Protein AF-A0A3A0A9A7-F1 (afdb_monomer_lite)

Foldseek 3Di:
DDDDDLADDPVRCVVPPVVPDDDDPDDDDDPDPVSVVVNQVSPCVVPVDDPVPGPDDDDPPPPVPPPPVVPDDDPVVVVVVVVVPPDDDDDDDDDDDDDD

Sequence (100 aa):
MSTIPTSVTEEQFNAHILPYLSTAKRGFVCQIPLYKVFNYILYRLHTGCQWRQLPIAPDPNDPKKRNQLAGGVLPLSQMERRRESGAGLAGQHSNGTGRP

Structure (mmCIF, N/CA/C/O backbone):
data_AF-A0A3A0A9A7-F1
#
_entry.id   AF-A0A3A0A9A7-F1
#
loop_
_atom_site.group_PDB
_atom_site.id
_atom_site.type_symbol
_atom_site.label_atom_id
_atom_site.label_alt_id
_atom_site.label_comp_id
_atom_site.label_asym_id
_atom_site.label_entity_id
_atom_site.label_seq_id
_atom_site.pdbx_PDB_ins_code
_atom_site.Cartn_x
_atom_site.Cartn_y
_atom_site.Cartn_z
_atom_site.occupancy
_atom_site.B_iso_or_equiv
_atom_site.auth_seq_id
_atom_site.auth_comp_id
_atom_site.auth_asym_id
_atom_site.auth_atom_id
_atom_site.pdbx_PDB_model_num
ATOM 1 N N . MET A 1 1 ? -21.973 4.130 -12.720 1.00 59.16 1 MET A N 1
ATOM 2 C CA . MET A 1 1 ? -21.134 2.977 -12.329 1.00 59.16 1 MET A CA 1
ATOM 3 C C . MET A 1 1 ? -20.160 3.481 -11.286 1.00 59.16 1 MET A C 1
ATOM 5 O O . MET A 1 1 ? -19.408 4.397 -11.588 1.00 59.16 1 MET A O 1
ATOM 9 N N . SER A 1 2 ? -20.241 2.996 -10.053 1.00 71.94 2 SER A N 1
ATOM 10 C CA . SER A 1 2 ? -19.249 3.313 -9.025 1.00 71.94 2 SER A CA 1
ATOM 11 C C . SER A 1 2 ? -17.952 2.579 -9.365 1.00 71.94 2 SER A C 1
ATOM 13 O O . SER A 1 2 ? -17.913 1.351 -9.381 1.00 71.94 2 SER A O 1
ATOM 15 N N . THR A 1 3 ? -16.900 3.328 -9.691 1.00 84.62 3 THR A N 1
ATOM 16 C CA . THR A 1 3 ? -15.569 2.763 -9.934 1.00 84.62 3 THR A CA 1
ATOM 17 C C . THR A 1 3 ? -14.921 2.453 -8.595 1.00 84.62 3 THR A C 1
ATOM 19 O O . THR A 1 3 ? -14.780 3.337 -7.750 1.00 84.62 3 THR A O 1
ATOM 2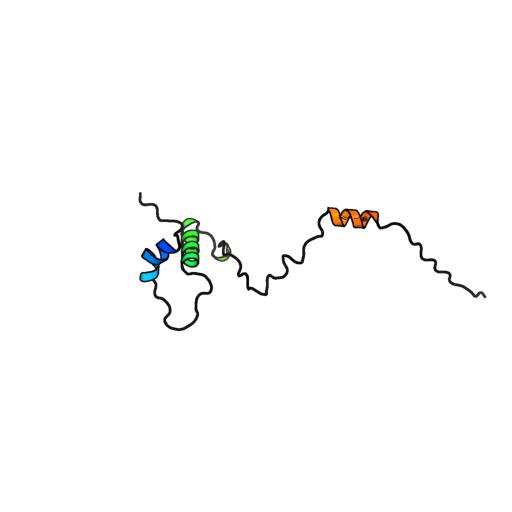2 N N . ILE A 1 4 ? -14.534 1.195 -8.394 1.00 82.75 4 ILE A N 1
ATOM 23 C CA . ILE A 1 4 ? -13.779 0.795 -7.206 1.00 82.75 4 ILE A CA 1
ATOM 24 C C . ILE A 1 4 ? -12.404 1.476 -7.272 1.00 82.75 4 ILE A C 1
ATOM 26 O O . ILE A 1 4 ? -11.745 1.393 -8.312 1.00 82.75 4 ILE A O 1
ATOM 30 N N . PRO A 1 5 ? -11.958 2.157 -6.202 1.00 85.19 5 PRO A N 1
ATOM 31 C CA . PRO A 1 5 ? -10.675 2.841 -6.206 1.00 85.19 5 PRO A CA 1
ATOM 32 C C . PRO A 1 5 ? -9.523 1.841 -6.343 1.00 85.19 5 PRO A C 1
ATOM 34 O O . PRO A 1 5 ? -9.473 0.821 -5.658 1.00 85.19 5 PRO A O 1
ATOM 37 N N . THR A 1 6 ? -8.570 2.159 -7.215 1.00 89.88 6 THR A N 1
ATOM 38 C CA . THR A 1 6 ? -7.353 1.363 -7.452 1.00 89.88 6 THR A CA 1
ATOM 39 C C . THR A 1 6 ? -6.172 1.813 -6.589 1.00 89.88 6 THR A C 1
ATOM 41 O O . THR A 1 6 ? -5.137 1.153 -6.564 1.00 89.88 6 THR A O 1
ATOM 44 N N . SER A 1 7 ? -6.323 2.932 -5.879 1.00 92.94 7 SER A N 1
ATOM 45 C CA . SER A 1 7 ? -5.347 3.495 -4.946 1.00 92.94 7 SER A CA 1
ATOM 46 C C . SER A 1 7 ? -6.045 4.390 -3.925 1.00 92.94 7 SER A C 1
ATOM 48 O O . SER A 1 7 ? -7.018 5.060 -4.270 1.00 92.94 7 SER A O 1
ATOM 50 N N . VAL A 1 8 ? -5.516 4.451 -2.706 1.00 95.06 8 VAL A N 1
ATOM 51 C CA . VAL A 1 8 ? -5.969 5.348 -1.632 1.00 95.06 8 VAL A CA 1
ATOM 52 C C . VAL A 1 8 ? -4.791 6.107 -1.022 1.00 95.06 8 VAL A C 1
ATOM 54 O O . VAL A 1 8 ? -3.673 5.579 -0.963 1.00 95.06 8 VAL A O 1
ATOM 57 N N . THR A 1 9 ? -5.033 7.338 -0.567 1.00 96.62 9 THR A N 1
ATOM 58 C CA . THR A 1 9 ? -4.040 8.094 0.216 1.00 96.62 9 THR A CA 1
ATOM 59 C C . THR A 1 9 ? -3.960 7.571 1.650 1.00 96.62 9 THR A C 1
ATOM 61 O O . THR A 1 9 ? -4.814 6.799 2.098 1.00 96.62 9 THR A O 1
ATOM 64 N N . GLU A 1 10 ? -2.930 7.982 2.387 1.00 96.88 10 GLU A N 1
ATOM 65 C CA . GLU A 1 10 ? -2.775 7.602 3.791 1.00 96.88 10 GLU A CA 1
ATOM 66 C C . GLU A 1 10 ? -3.919 8.153 4.654 1.00 96.88 10 GLU A C 1
ATOM 68 O O . GLU A 1 10 ? -4.467 7.434 5.486 1.00 96.88 10 GLU A O 1
ATOM 73 N N . GLU A 1 11 ? -4.361 9.384 4.401 1.00 97.12 11 GLU A N 1
ATOM 74 C CA . GLU A 1 11 ? -5.468 10.019 5.121 1.00 97.12 11 GLU A CA 1
ATOM 75 C C . GLU A 1 11 ? -6.785 9.283 4.868 1.00 97.12 11 GLU A C 1
ATOM 77 O O . GLU A 1 11 ? -7.519 8.977 5.807 1.00 97.12 11 GLU A O 1
ATOM 82 N N . GLN A 1 12 ? -7.062 8.936 3.607 1.00 96.50 12 GLN A N 1
ATOM 83 C CA . GLN A 1 12 ? -8.247 8.159 3.237 1.00 96.50 12 GLN A CA 1
ATOM 84 C C . GLN A 1 12 ? -8.228 6.773 3.879 1.00 96.50 12 GLN A C 1
ATOM 86 O O . GLN A 1 12 ? -9.246 6.309 4.395 1.00 96.50 12 GLN A O 1
ATOM 91 N N . PHE A 1 13 ? -7.068 6.118 3.872 1.00 96.38 13 PHE A N 1
ATOM 92 C CA . PHE A 1 13 ? -6.888 4.831 4.525 1.00 96.38 13 PHE A CA 1
ATOM 93 C C . PHE A 1 13 ? -7.141 4.926 6.032 1.00 96.38 13 PHE A C 1
ATOM 95 O O . PHE A 1 13 ? -7.902 4.126 6.578 1.00 96.38 13 PHE A O 1
ATOM 102 N N . ASN A 1 14 ? -6.569 5.928 6.694 1.00 96.19 14 ASN A N 1
ATOM 103 C CA . ASN A 1 14 ? -6.729 6.134 8.129 1.00 96.19 14 ASN A CA 1
ATOM 104 C C . ASN A 1 14 ? -8.179 6.463 8.512 1.00 96.19 14 ASN A C 1
ATOM 106 O O . ASN A 1 14 ? -8.649 5.995 9.546 1.00 96.19 14 ASN A O 1
ATOM 110 N N . ALA A 1 15 ? -8.899 7.219 7.680 1.00 96.94 15 ALA A N 1
ATOM 111 C CA . ALA A 1 15 ? -10.284 7.601 7.942 1.00 96.94 15 ALA A CA 1
ATOM 112 C C . ALA A 1 15 ? -11.290 6.469 7.674 1.00 96.94 15 ALA A C 1
ATOM 114 O O . ALA A 1 15 ? -12.263 6.324 8.412 1.00 96.94 15 ALA A O 1
ATOM 115 N N . HIS A 1 16 ? -11.078 5.673 6.621 1.00 95.06 16 HIS A N 1
ATOM 116 C CA . HIS A 1 16 ? -12.120 4.783 6.094 1.00 95.06 16 HIS A CA 1
ATOM 117 C C . HIS A 1 16 ? -11.790 3.292 6.152 1.00 95.06 16 HIS A C 1
ATOM 119 O O . HIS A 1 16 ? -12.689 2.476 5.968 1.00 95.06 16 HIS A O 1
ATOM 125 N N . ILE A 1 17 ? -10.530 2.914 6.371 1.00 94.44 17 ILE A N 1
ATOM 126 C CA . ILE A 1 17 ? -10.091 1.514 6.279 1.00 94.44 17 ILE A CA 1
ATOM 127 C C . ILE A 1 17 ? -9.482 1.054 7.602 1.00 94.44 17 ILE A C 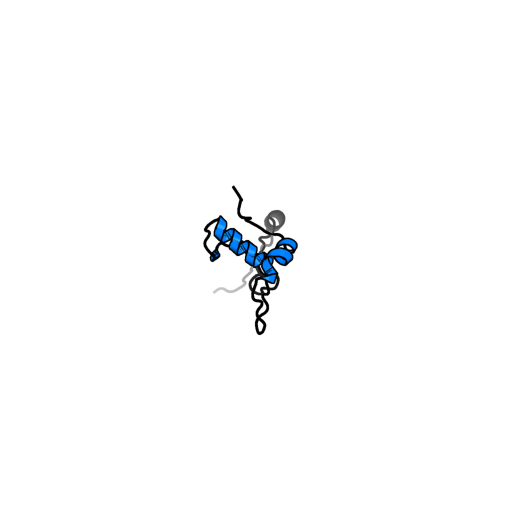1
ATOM 129 O O . ILE A 1 17 ? -9.921 0.050 8.163 1.00 94.44 17 ILE A O 1
ATOM 133 N N . LEU A 1 18 ? -8.514 1.804 8.133 1.00 93.44 18 LEU A N 1
ATOM 134 C CA . LEU A 1 18 ? -7.793 1.460 9.358 1.00 93.44 18 LEU A CA 1
ATOM 135 C C . LEU A 1 18 ? -8.698 1.162 10.571 1.00 93.44 18 LEU A C 1
ATOM 137 O O . LEU A 1 18 ? -8.403 0.184 11.258 1.00 93.44 18 LEU A O 1
ATOM 141 N N . PRO A 1 19 ? -9.800 1.898 10.836 1.00 94.62 19 PRO A N 1
ATOM 142 C CA . PRO A 1 19 ? -10.656 1.637 11.999 1.00 94.62 19 PRO A CA 1
ATOM 143 C C . PRO A 1 19 ? -11.310 0.250 11.989 1.00 94.62 19 PRO A C 1
ATOM 145 O O . PRO A 1 19 ? -11.701 -0.259 13.036 1.00 94.62 19 PRO A O 1
ATOM 148 N N . TYR A 1 20 ? -11.424 -0.362 10.809 1.00 93.06 20 TYR A N 1
ATOM 149 C CA . TYR A 1 20 ? -12.038 -1.673 10.613 1.00 93.06 20 TYR A CA 1
ATOM 150 C C . TYR A 1 20 ? -11.007 -2.802 10.526 1.00 93.06 20 TYR A C 1
ATOM 152 O O . TYR A 1 20 ? -11.374 -3.978 10.487 1.00 93.06 20 TYR A O 1
ATOM 160 N N . LEU A 1 21 ? -9.713 -2.474 10.501 1.00 89.56 21 LEU A N 1
ATOM 161 C CA . LEU A 1 21 ? -8.650 -3.466 10.525 1.00 89.56 21 LEU A CA 1
ATOM 162 C C . LEU A 1 21 ? -8.369 -3.896 11.962 1.00 89.56 21 LEU A C 1
ATOM 164 O O . LEU A 1 21 ? -8.118 -3.085 12.851 1.00 89.56 21 LEU A O 1
ATOM 168 N N . SER A 1 22 ? -8.338 -5.209 12.178 1.00 85.06 22 SER A N 1
ATOM 169 C CA . SER A 1 22 ? -7.827 -5.763 13.428 1.00 85.06 22 SER A CA 1
ATOM 170 C C . SER A 1 22 ? -6.319 -5.539 13.489 1.00 85.06 22 SER A C 1
ATOM 172 O O . SER A 1 22 ? -5.553 -6.219 12.807 1.00 85.06 22 SER A O 1
ATOM 174 N N . THR A 1 23 ? -5.878 -4.580 14.298 1.00 74.25 23 THR A N 1
ATOM 175 C CA . THR A 1 23 ? -4.456 -4.405 14.590 1.00 74.25 23 THR A CA 1
ATOM 176 C C . THR A 1 23 ? -4.015 -5.471 15.589 1.00 74.25 23 THR A C 1
ATOM 178 O O . THR A 1 23 ? -4.694 -5.760 16.580 1.00 74.25 23 THR A O 1
ATOM 181 N N . ALA A 1 24 ? -2.883 -6.118 15.311 1.00 73.69 24 ALA A N 1
ATOM 182 C CA . ALA A 1 24 ? -2.341 -7.126 16.209 1.00 73.69 24 ALA A CA 1
ATOM 183 C C . ALA A 1 24 ? -2.016 -6.479 17.567 1.00 73.69 24 ALA A C 1
ATOM 185 O O . ALA A 1 24 ? -1.183 -5.582 17.652 1.00 73.69 24 ALA A O 1
ATOM 186 N N . LYS A 1 25 ? -2.671 -6.940 18.640 1.00 71.25 25 LYS A N 1
ATOM 187 C CA . LYS A 1 25 ? -2.448 -6.434 20.011 1.00 71.25 25 LYS A CA 1
ATOM 188 C C . LYS A 1 25 ? -1.148 -6.952 20.645 1.00 71.25 25 LYS A C 1
ATOM 190 O O . LYS A 1 25 ? -0.700 -6.422 21.655 1.00 71.25 25 LYS A O 1
ATOM 195 N N . ARG A 1 26 ? -0.562 -8.013 20.082 1.00 74.81 26 ARG A N 1
ATOM 196 C CA . ARG A 1 26 ? 0.691 -8.646 20.517 1.00 74.81 26 ARG A CA 1
ATOM 197 C C . ARG A 1 26 ? 1.472 -9.115 19.293 1.00 74.81 26 ARG A C 1
ATOM 199 O O . ARG A 1 26 ? 0.900 -9.779 18.434 1.00 74.81 26 ARG A O 1
ATOM 206 N N . GLY A 1 27 ? 2.774 -8.836 19.264 1.00 71.56 27 GLY A N 1
ATOM 207 C CA . GLY A 1 27 ? 3.701 -9.372 18.266 1.00 71.56 27 GLY A CA 1
ATOM 208 C C . GLY A 1 27 ? 4.276 -8.330 17.303 1.00 71.56 27 GLY A C 1
ATOM 209 O O . GLY A 1 27 ? 4.461 -7.170 17.658 1.00 71.56 27 GLY A O 1
ATOM 210 N N . PHE A 1 28 ? 4.618 -8.807 16.105 1.00 67.88 28 PHE A N 1
ATOM 211 C CA . PHE A 1 28 ? 5.402 -8.114 15.083 1.00 67.88 28 PHE A CA 1
ATOM 212 C C . PHE A 1 28 ? 4.699 -6.865 14.533 1.00 67.88 28 PHE A C 1
ATOM 214 O O . PHE A 1 28 ? 3.565 -6.930 14.057 1.00 67.88 28 PHE A O 1
ATOM 221 N N . VAL A 1 29 ? 5.410 -5.737 14.548 1.00 77.00 29 VAL A N 1
ATOM 222 C CA . VAL A 1 29 ? 4.981 -4.496 13.898 1.00 77.00 29 VAL A CA 1
ATOM 223 C C . VAL A 1 29 ? 5.364 -4.570 12.423 1.00 77.00 29 VAL A C 1
ATOM 225 O O . VAL A 1 29 ? 6.520 -4.830 12.089 1.00 77.00 29 VAL A O 1
ATOM 228 N N . CYS A 1 30 ? 4.398 -4.345 11.530 1.00 80.06 30 CYS A N 1
ATOM 229 C CA . CYS A 1 30 ? 4.680 -4.264 10.100 1.00 80.06 30 CYS A CA 1
ATOM 230 C C . CYS A 1 30 ? 5.686 -3.139 9.827 1.00 80.06 30 CYS A C 1
ATOM 232 O O . CYS A 1 30 ? 5.420 -1.980 10.128 1.00 80.06 30 CYS A O 1
ATOM 234 N N . GLN A 1 31 ? 6.820 -3.483 9.214 1.00 83.50 31 GLN A N 1
ATOM 235 C CA . GLN A 1 31 ? 7.837 -2.506 8.802 1.00 83.50 31 GLN A CA 1
ATOM 236 C C . GLN A 1 31 ? 7.361 -1.631 7.629 1.00 83.50 31 GLN A C 1
ATOM 238 O O . GLN A 1 31 ? 7.865 -0.534 7.411 1.00 83.50 31 GLN A O 1
ATOM 243 N N . ILE A 1 32 ? 6.370 -2.114 6.874 1.00 88.44 32 ILE A N 1
ATOM 244 C CA . ILE A 1 32 ? 5.738 -1.386 5.775 1.00 88.44 32 ILE A CA 1
ATOM 245 C C . ILE A 1 32 ? 4.457 -0.724 6.306 1.00 88.44 32 ILE A C 1
ATOM 247 O O . ILE A 1 32 ? 3.627 -1.426 6.893 1.00 88.44 32 ILE A O 1
ATOM 251 N N . PRO A 1 33 ? 4.245 0.584 6.061 1.00 90.94 33 PRO A N 1
ATOM 252 C CA . PRO A 1 33 ? 2.994 1.255 6.402 1.00 90.94 33 PRO A CA 1
ATOM 253 C C . PRO A 1 33 ? 1.774 0.535 5.816 1.00 90.94 33 PRO A C 1
ATOM 255 O O . PRO A 1 33 ? 1.764 0.168 4.636 1.00 90.94 33 PRO A O 1
ATOM 258 N N . LEU A 1 34 ? 0.725 0.359 6.623 1.00 92.31 34 LEU A N 1
ATOM 259 C CA . LEU A 1 34 ? -0.439 -0.456 6.253 1.00 92.31 34 LEU A CA 1
ATOM 260 C C . LEU A 1 34 ? -1.170 0.062 5.005 1.00 92.31 34 LEU A C 1
ATOM 262 O O . LEU A 1 34 ? -1.614 -0.749 4.194 1.00 92.31 34 LEU A O 1
ATOM 266 N N . TYR A 1 35 ? -1.227 1.381 4.786 1.00 94.81 35 TYR A N 1
ATOM 267 C CA . TYR A 1 35 ? -1.842 1.946 3.578 1.00 94.81 35 TYR A CA 1
ATOM 268 C C . TYR A 1 35 ? -1.113 1.511 2.293 1.00 94.81 35 TYR A C 1
ATOM 270 O O . TYR A 1 35 ? -1.748 1.277 1.265 1.00 94.81 35 TYR A O 1
ATOM 278 N N . LYS A 1 36 ? 0.218 1.331 2.341 1.00 94.06 36 LYS A N 1
ATOM 279 C CA . LYS A 1 36 ? 0.993 0.818 1.199 1.00 94.06 36 LYS A CA 1
ATOM 280 C C . LYS A 1 36 ? 0.675 -0.647 0.944 1.00 94.06 36 LYS A C 1
ATOM 282 O O . LYS A 1 36 ? 0.468 -1.029 -0.204 1.00 94.06 36 LYS A O 1
ATOM 287 N N . VAL A 1 37 ? 0.586 -1.450 2.007 1.00 93.06 37 VAL A N 1
ATOM 288 C CA . VAL A 1 37 ? 0.164 -2.856 1.913 1.00 93.06 37 VAL A CA 1
ATOM 289 C C . VAL A 1 37 ? -1.219 -2.950 1.270 1.00 93.06 37 VAL A C 1
ATOM 291 O O . VAL A 1 37 ? -1.412 -3.727 0.337 1.00 93.06 37 VAL A O 1
ATOM 294 N N . PHE A 1 38 ? -2.155 -2.110 1.708 1.00 94.44 38 PHE A N 1
ATOM 295 C CA . PHE A 1 38 ? -3.498 -2.054 1.145 1.00 94.44 38 PHE A CA 1
ATOM 296 C C . PHE A 1 38 ? -3.490 -1.678 -0.343 1.00 94.44 38 PHE A C 1
ATOM 298 O O . PHE A 1 38 ? -4.123 -2.356 -1.148 1.00 94.44 38 PHE A O 1
ATOM 305 N N . ASN A 1 39 ? -2.701 -0.677 -0.741 1.00 95.50 39 ASN A N 1
ATOM 306 C CA . ASN A 1 39 ? -2.542 -0.308 -2.149 1.00 95.50 39 ASN A CA 1
ATOM 307 C C . ASN A 1 39 ? -1.931 -1.433 -3.003 1.00 95.50 39 ASN A C 1
ATOM 309 O O . ASN A 1 39 ? -2.350 -1.616 -4.144 1.00 95.50 39 ASN A O 1
ATOM 313 N N . TYR A 1 40 ? -1.006 -2.243 -2.474 1.00 95.12 40 TYR A N 1
ATOM 314 C CA . TYR A 1 40 ? -0.514 -3.425 -3.197 1.00 95.12 40 TYR A CA 1
ATOM 315 C C . TYR A 1 40 ? -1.602 -4.490 -3.390 1.00 95.12 40 TYR A C 1
ATOM 317 O O . TYR A 1 40 ? -1.650 -5.139 -4.437 1.00 95.12 40 TYR A O 1
ATOM 325 N N . ILE A 1 41 ? -2.499 -4.652 -2.413 1.00 94.31 41 ILE A N 1
ATOM 326 C CA . ILE A 1 41 ? -3.661 -5.541 -2.540 1.00 94.31 41 ILE A CA 1
ATOM 327 C C . ILE A 1 41 ? -4.608 -5.010 -3.622 1.00 94.31 41 ILE A C 1
ATOM 329 O O . ILE A 1 41 ? -4.981 -5.774 -4.511 1.00 94.31 41 ILE A O 1
ATOM 333 N N . LEU A 1 42 ? -4.942 -3.713 -3.605 1.00 94.62 42 LEU A N 1
ATOM 334 C CA . LEU A 1 42 ? -5.767 -3.086 -4.646 1.00 94.62 42 LEU A CA 1
ATOM 335 C C . LEU A 1 42 ? -5.149 -3.257 -6.034 1.00 94.62 42 LEU A C 1
ATOM 337 O O . LEU A 1 42 ? -5.836 -3.670 -6.966 1.00 94.62 42 LEU A O 1
ATOM 341 N N . TYR A 1 43 ? -3.845 -3.016 -6.164 1.00 95.00 43 TYR A N 1
A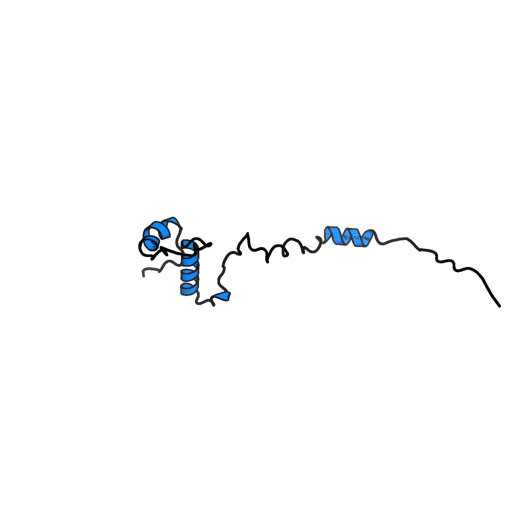TOM 342 C CA . TYR A 1 43 ? -3.123 -3.196 -7.418 1.00 95.00 43 TYR A CA 1
ATOM 343 C C . TYR A 1 43 ? -3.228 -4.634 -7.931 1.00 95.00 43 TYR A C 1
ATOM 345 O O . TYR A 1 43 ? -3.517 -4.855 -9.108 1.00 95.00 43 TYR A O 1
ATOM 353 N N . ARG A 1 44 ? -3.054 -5.629 -7.052 1.00 95.19 44 ARG A N 1
ATOM 354 C CA . ARG A 1 44 ? -3.218 -7.037 -7.423 1.00 95.19 44 ARG A CA 1
ATOM 355 C C . ARG A 1 44 ? -4.642 -7.346 -7.876 1.00 95.19 44 ARG A C 1
ATOM 357 O O . ARG A 1 44 ? -4.812 -8.060 -8.858 1.00 95.19 44 ARG A O 1
ATOM 364 N N . LEU A 1 45 ? -5.652 -6.844 -7.168 1.00 93.88 45 LEU A N 1
ATOM 365 C CA . LEU A 1 45 ? -7.057 -7.071 -7.519 1.00 93.88 45 LEU A CA 1
ATOM 366 C C . LEU A 1 45 ? -7.430 -6.397 -8.844 1.00 93.88 45 LEU A C 1
ATOM 368 O O . LEU A 1 45 ? -8.209 -6.954 -9.609 1.00 93.88 45 LEU A O 1
ATOM 372 N N . HIS A 1 46 ? -6.849 -5.232 -9.129 1.00 92.69 46 HIS A N 1
ATOM 373 C CA . HIS A 1 46 ? -7.087 -4.492 -10.363 1.00 92.69 46 HIS A CA 1
ATOM 374 C C . HIS A 1 46 ? -6.377 -5.108 -11.579 1.00 92.69 46 HIS A C 1
ATOM 376 O O . HIS A 1 46 ? -6.953 -5.159 -12.661 1.00 92.69 46 HIS A O 1
ATOM 382 N N . THR A 1 47 ? -5.136 -5.577 -11.411 1.00 93.75 47 THR A N 1
ATOM 383 C CA . THR A 1 47 ? -4.285 -6.043 -12.526 1.00 93.75 47 THR A CA 1
ATOM 384 C C . THR A 1 47 ? -4.255 -7.558 -12.707 1.00 93.75 47 THR A C 1
ATOM 386 O O . THR A 1 47 ? -3.890 -8.038 -13.776 1.00 93.75 47 THR A O 1
ATOM 389 N N . GLY A 1 48 ? -4.579 -8.331 -11.667 1.00 94.38 48 GLY A N 1
ATOM 390 C CA . GLY A 1 48 ? -4.447 -9.788 -11.670 1.00 94.38 48 GLY A CA 1
ATOM 391 C C . GLY A 1 48 ? -3.000 -10.300 -11.656 1.00 94.38 48 GLY A C 1
ATOM 392 O O . GLY A 1 48 ? -2.775 -11.480 -11.926 1.00 94.38 48 GLY A O 1
ATOM 393 N N . CYS A 1 49 ? -2.006 -9.455 -11.355 1.00 93.62 49 CYS A N 1
ATOM 394 C CA . CYS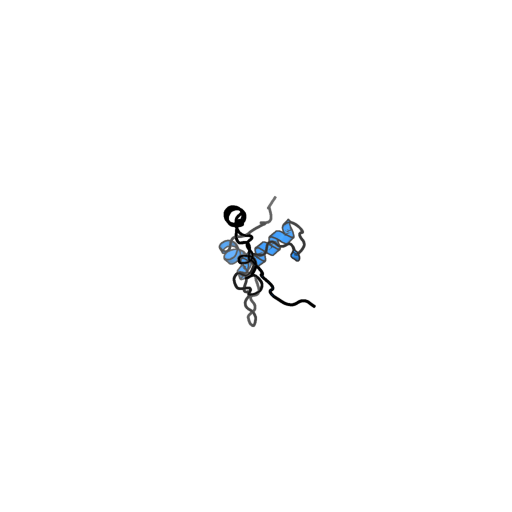 A 1 49 ? -0.597 -9.852 -11.395 1.00 93.62 49 CYS A CA 1
ATOM 395 C C . CYS A 1 49 ? -0.239 -10.927 -10.345 1.00 93.62 49 CYS A C 1
ATOM 397 O O . CYS A 1 49 ? -0.888 -11.091 -9.303 1.00 93.62 49 CYS A O 1
ATOM 399 N N . GLN A 1 50 ? 0.858 -11.652 -10.584 1.00 94.62 50 GLN A N 1
ATOM 400 C CA . GLN A 1 50 ? 1.400 -12.580 -9.588 1.00 94.62 50 GLN A CA 1
ATOM 401 C C . GLN A 1 50 ? 1.972 -11.809 -8.388 1.00 94.62 50 GLN A C 1
ATOM 403 O O . GLN A 1 50 ? 2.568 -10.747 -8.552 1.00 94.62 50 GLN A O 1
ATOM 408 N N . TRP A 1 51 ? 1.876 -12.371 -7.176 1.00 93.38 51 TRP A N 1
ATOM 409 C CA . TRP A 1 51 ? 2.392 -11.740 -5.946 1.00 93.38 51 TRP A CA 1
ATOM 410 C C . TRP A 1 51 ? 3.873 -11.349 -6.038 1.00 93.38 51 TRP A C 1
ATOM 412 O O . TRP A 1 51 ? 4.272 -10.297 -5.551 1.00 93.38 51 TRP A O 1
ATOM 422 N N . ARG A 1 52 ? 4.686 -12.175 -6.705 1.00 91.62 52 ARG A N 1
ATOM 423 C CA . ARG A 1 52 ? 6.129 -11.950 -6.873 1.00 91.62 52 ARG A CA 1
ATOM 424 C C . ARG A 1 52 ? 6.463 -10.782 -7.809 1.00 91.62 52 ARG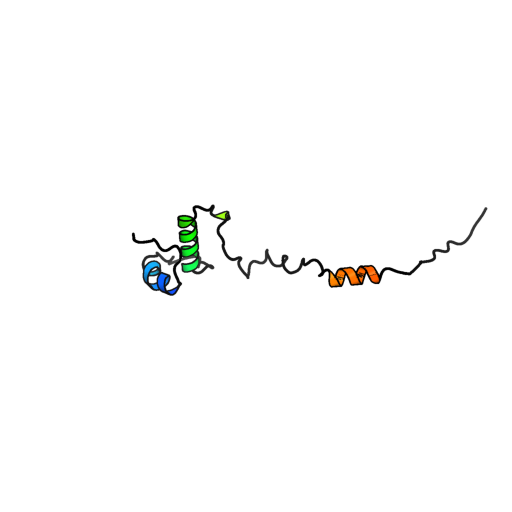 A C 1
ATOM 426 O O . ARG A 1 52 ? 7.599 -10.328 -7.819 1.00 91.62 52 ARG A O 1
ATOM 433 N N . GLN A 1 53 ? 5.491 -10.333 -8.601 1.00 92.94 53 GLN A N 1
ATOM 434 C CA . GLN A 1 53 ? 5.621 -9.230 -9.555 1.00 92.94 53 GLN A CA 1
ATOM 435 C C . GLN A 1 53 ? 5.069 -7.911 -9.001 1.00 92.94 53 GLN A C 1
ATOM 437 O O . GLN A 1 53 ? 5.049 -6.916 -9.720 1.00 92.94 53 GLN A O 1
ATOM 442 N N . LEU A 1 54 ? 4.609 -7.883 -7.744 1.00 93.88 54 LEU A N 1
ATOM 443 C CA . LEU A 1 54 ? 4.144 -6.643 -7.139 1.00 93.88 54 LEU A CA 1
ATOM 444 C C . LEU A 1 54 ? 5.274 -5.603 -7.094 1.00 93.88 54 LEU A C 1
ATOM 446 O O . LEU A 1 54 ? 6.394 -5.947 -6.704 1.00 93.88 54 LEU A O 1
ATOM 450 N N . PRO A 1 55 ? 4.989 -4.330 -7.425 1.00 90.12 55 PRO A N 1
ATOM 451 C CA . PRO A 1 55 ? 5.975 -3.253 -7.423 1.00 90.12 55 PRO A CA 1
ATOM 452 C C . PRO A 1 55 ? 6.266 -2.768 -5.992 1.00 90.12 55 PRO A C 1
ATOM 454 O O . PRO A 1 55 ? 6.018 -1.616 -5.642 1.00 90.12 55 PRO A O 1
ATOM 457 N N . ILE A 1 56 ? 6.765 -3.663 -5.136 1.00 90.56 56 ILE A N 1
ATOM 458 C CA . ILE A 1 56 ? 7.101 -3.359 -3.744 1.00 90.56 56 ILE A CA 1
ATOM 459 C C . ILE A 1 56 ? 8.454 -2.651 -3.713 1.00 90.56 56 ILE A C 1
ATOM 461 O O . ILE A 1 56 ? 9.453 -3.177 -4.210 1.00 90.56 56 ILE A O 1
ATOM 465 N N . ALA A 1 57 ? 8.490 -1.458 -3.117 1.00 84.19 57 ALA A N 1
ATOM 466 C CA . ALA A 1 57 ? 9.739 -0.732 -2.927 1.00 84.19 57 ALA A CA 1
ATOM 467 C C . ALA A 1 57 ? 10.737 -1.577 -2.105 1.00 84.19 57 ALA A C 1
ATOM 469 O O . ALA A 1 57 ? 10.342 -2.164 -1.094 1.00 84.19 57 ALA A O 1
ATOM 470 N N . PRO A 1 58 ? 12.014 -1.653 -2.520 1.00 80.25 58 PRO A N 1
ATOM 471 C CA . PRO A 1 58 ? 13.034 -2.353 -1.751 1.00 80.25 58 PRO A CA 1
ATOM 472 C C . PRO A 1 58 ? 13.236 -1.678 -0.390 1.00 80.25 58 PRO A C 1
ATOM 474 O O . PRO A 1 58 ? 13.138 -0.456 -0.276 1.00 80.25 58 PRO A O 1
ATOM 477 N N . ASP A 1 59 ? 13.536 -2.480 0.629 1.00 79.44 59 ASP A N 1
ATOM 478 C CA . ASP A 1 59 ? 13.858 -1.973 1.960 1.00 79.44 59 ASP A CA 1
ATOM 479 C C . ASP A 1 59 ? 15.222 -1.253 1.920 1.00 79.44 59 ASP A C 1
ATOM 481 O O . ASP A 1 59 ? 16.224 -1.875 1.545 1.00 79.44 59 ASP A O 1
ATOM 485 N N . PRO A 1 60 ? 15.290 0.047 2.270 1.00 73.12 60 PRO A N 1
ATOM 486 C CA . PRO A 1 60 ? 16.544 0.799 2.273 1.00 73.12 60 PRO A CA 1
ATOM 487 C C . PRO A 1 60 ? 17.573 0.261 3.277 1.00 73.12 60 PRO A C 1
ATOM 489 O O . PRO A 1 60 ? 18.765 0.515 3.107 1.00 73.12 60 PRO A O 1
ATOM 492 N N . ASN A 1 61 ? 17.141 -0.484 4.297 1.00 70.69 61 ASN A N 1
ATOM 493 C CA . ASN A 1 61 ? 18.007 -1.060 5.322 1.00 70.69 61 ASN A CA 1
ATOM 494 C C . ASN A 1 61 ? 18.357 -2.532 5.060 1.00 70.69 61 ASN A C 1
ATOM 496 O O . ASN A 1 61 ? 19.027 -3.141 5.894 1.00 70.69 61 ASN A O 1
ATOM 500 N N . ASP A 1 62 ? 17.945 -3.118 3.927 1.00 73.50 62 ASP A N 1
ATOM 501 C CA . ASP A 1 62 ? 18.286 -4.504 3.598 1.00 73.50 62 ASP A CA 1
ATOM 502 C C . ASP A 1 62 ? 19.799 -4.637 3.311 1.00 73.50 62 ASP A C 1
ATOM 504 O O . ASP A 1 62 ? 20.289 -4.166 2.272 1.00 73.50 62 ASP A O 1
ATOM 508 N N . PRO A 1 63 ? 20.570 -5.328 4.179 1.00 64.19 63 PRO A N 1
ATOM 509 C CA . PRO A 1 63 ? 22.012 -5.474 4.004 1.00 64.19 63 PRO A CA 1
ATOM 510 C C . PRO A 1 63 ? 22.384 -6.261 2.736 1.00 64.19 63 PRO A C 1
ATOM 512 O O . PRO A 1 63 ? 23.541 -6.212 2.309 1.00 64.19 63 PRO A O 1
ATOM 515 N N . LYS A 1 64 ? 21.437 -6.967 2.098 1.00 59.44 64 LYS A N 1
ATOM 516 C CA . LYS A 1 64 ? 21.680 -7.782 0.897 1.00 59.44 64 LYS A CA 1
ATOM 517 C C . LYS A 1 64 ? 21.712 -6.991 -0.416 1.00 59.44 64 LYS A C 1
ATOM 519 O O . LYS A 1 64 ? 22.054 -7.574 -1.444 1.00 59.44 64 LYS A O 1
ATOM 524 N N . LYS A 1 65 ? 21.437 -5.679 -0.417 1.00 54.88 65 LYS A N 1
ATOM 525 C CA . LYS A 1 65 ? 21.436 -4.845 -1.642 1.00 54.88 65 LYS A CA 1
ATOM 526 C C . LYS A 1 65 ? 22.445 -3.690 -1.678 1.00 54.88 65 LYS A C 1
ATOM 528 O O . LYS A 1 65 ? 22.388 -2.861 -2.583 1.00 54.88 65 LYS A O 1
ATOM 533 N N . ARG A 1 66 ? 23.455 -3.685 -0.799 1.00 49.88 66 ARG A N 1
ATOM 534 C CA . ARG A 1 66 ? 24.559 -2.697 -0.831 1.00 49.88 66 ARG A CA 1
ATOM 535 C C . ARG A 1 66 ? 25.428 -2.757 -2.105 1.00 49.88 66 ARG A C 1
ATOM 537 O O . ARG A 1 66 ? 26.119 -1.795 -2.416 1.00 49.88 66 ARG A O 1
ATOM 544 N N . ASN A 1 67 ? 25.379 -3.846 -2.877 1.00 44.84 67 ASN A N 1
ATOM 545 C CA . ASN A 1 67 ? 26.311 -4.073 -3.991 1.00 44.84 67 ASN A CA 1
ATOM 546 C C . ASN A 1 67 ? 25.815 -3.709 -5.400 1.00 44.84 67 ASN A C 1
ATOM 548 O O . ASN A 1 67 ? 26.537 -3.977 -6.355 1.00 44.84 67 ASN A O 1
ATOM 552 N N . GLN A 1 68 ? 24.656 -3.064 -5.576 1.00 50.00 68 GLN A N 1
ATOM 553 C CA . GLN A 1 68 ? 24.221 -2.648 -6.924 1.00 50.00 68 GLN A CA 1
ATOM 554 C C . GLN A 1 68 ? 24.579 -1.203 -7.304 1.00 50.00 68 GLN A C 1
ATOM 556 O O . GLN A 1 68 ? 24.529 -0.865 -8.480 1.00 50.00 68 GLN A O 1
ATOM 561 N N . LEU A 1 69 ? 25.034 -0.383 -6.351 1.00 48.88 69 LEU A N 1
ATOM 562 C CA . LEU A 1 69 ? 25.567 0.965 -6.615 1.00 48.88 69 LEU A CA 1
ATOM 563 C C . LEU A 1 69 ? 27.103 1.051 -6.514 1.00 48.88 69 LEU A C 1
ATOM 565 O O . LEU A 1 69 ? 27.681 2.051 -6.918 1.00 48.88 69 LEU A O 1
ATOM 569 N N . ALA A 1 70 ? 27.775 -0.004 -6.035 1.00 40.00 70 ALA A N 1
ATOM 570 C CA . ALA A 1 70 ? 29.240 -0.077 -5.929 1.00 40.00 70 ALA A CA 1
ATOM 571 C C . ALA A 1 70 ? 29.905 -0.949 -7.018 1.00 40.00 70 ALA A C 1
ATOM 573 O O . ALA A 1 70 ? 31.123 -1.087 -7.041 1.00 40.00 70 ALA A O 1
ATOM 574 N N . GLY A 1 71 ? 29.112 -1.541 -7.920 1.00 45.62 71 GLY A N 1
ATOM 575 C CA . GLY A 1 71 ? 29.580 -2.338 -9.064 1.00 45.62 71 GLY A CA 1
ATOM 576 C C . GLY A 1 71 ? 29.487 -1.603 -10.404 1.00 45.62 71 GLY A C 1
ATOM 577 O O . GLY A 1 71 ? 29.361 -2.243 -11.445 1.00 45.62 71 GLY A O 1
ATOM 578 N N . GLY A 1 72 ? 29.465 -0.268 -10.380 1.00 39.59 72 GLY A N 1
ATOM 579 C CA . GLY A 1 72 ? 29.341 0.558 -11.574 1.00 39.59 72 GLY A CA 1
ATOM 580 C C . GLY A 1 72 ? 30.584 0.453 -12.452 1.00 39.59 72 GLY A C 1
ATOM 581 O O . GLY A 1 72 ? 31.654 0.932 -12.088 1.00 39.59 72 GLY A O 1
ATOM 582 N N . VAL A 1 73 ? 30.414 -0.168 -13.618 1.00 57.84 73 VAL A N 1
ATOM 583 C CA . VAL A 1 73 ? 31.197 0.070 -14.836 1.00 57.84 73 VAL A CA 1
ATOM 584 C C . VAL A 1 73 ? 31.675 1.527 -14.861 1.00 57.84 73 VAL A C 1
ATOM 586 O O . VAL A 1 73 ? 30.858 2.442 -14.744 1.00 57.84 73 VAL A O 1
ATOM 589 N N . LEU A 1 74 ? 32.992 1.745 -14.976 1.00 56.31 74 LEU A N 1
ATOM 590 C CA . LEU A 1 74 ? 33.542 3.097 -15.095 1.00 56.31 74 LEU A CA 1
ATOM 591 C C . LEU A 1 74 ? 32.843 3.811 -16.265 1.00 56.31 74 LEU A C 1
ATOM 593 O O . LEU A 1 74 ? 32.672 3.193 -17.318 1.00 56.31 74 LEU A O 1
ATOM 597 N N . PRO A 1 75 ? 32.438 5.084 -16.123 1.00 62.06 75 PRO A N 1
ATOM 598 C CA . PRO A 1 75 ? 31.867 5.833 -17.237 1.00 62.06 75 PRO A CA 1
ATOM 599 C C . PRO A 1 75 ? 32.839 5.807 -18.425 1.00 62.06 75 PRO A C 1
ATOM 601 O O . PRO A 1 75 ? 34.053 5.849 -18.228 1.00 62.06 75 PRO A O 1
ATOM 604 N N . LEU A 1 76 ? 32.316 5.716 -19.653 1.00 55.06 76 LEU A N 1
ATOM 605 C CA . LEU A 1 76 ? 33.108 5.507 -20.878 1.00 55.06 76 LEU A CA 1
ATOM 606 C C . LEU A 1 76 ? 34.262 6.526 -21.023 1.00 55.06 76 LEU A C 1
ATOM 608 O O . LEU A 1 76 ? 35.369 6.156 -21.407 1.00 55.06 76 LEU A O 1
ATOM 612 N N . SER A 1 77 ? 34.055 7.750 -20.526 1.00 61.41 77 SER A N 1
ATOM 613 C CA . SER A 1 77 ? 35.055 8.826 -20.450 1.00 61.41 77 SER A CA 1
ATOM 614 C C . SER A 1 77 ? 36.273 8.532 -19.557 1.00 61.41 77 SER A C 1
ATOM 616 O O . SER A 1 77 ? 37.338 9.129 -19.729 1.00 61.41 77 SER A O 1
ATOM 618 N N . GLN A 1 78 ? 36.156 7.624 -18.583 1.00 57.72 78 GLN A N 1
ATOM 619 C CA . GLN A 1 78 ? 37.288 7.101 -17.812 1.00 57.72 78 GLN A CA 1
ATOM 620 C C . GLN A 1 78 ? 37.945 5.884 -18.474 1.00 57.72 78 GLN A C 1
ATOM 622 O O . GLN A 1 78 ? 39.140 5.662 -18.270 1.00 57.72 78 GLN A O 1
ATOM 627 N N . MET A 1 79 ? 37.205 5.108 -19.271 1.00 59.47 79 MET A N 1
ATOM 628 C CA . MET A 1 79 ? 37.761 3.967 -20.008 1.00 59.47 79 MET A CA 1
ATOM 629 C C . MET A 1 79 ? 38.634 4.418 -21.184 1.00 59.47 79 MET A C 1
ATOM 631 O O . MET A 1 79 ? 39.706 3.852 -21.397 1.00 59.47 79 MET A O 1
ATOM 635 N N . GLU A 1 80 ? 38.229 5.474 -21.891 1.00 65.38 80 GLU A N 1
ATOM 636 C CA . GLU A 1 80 ? 38.993 6.067 -22.999 1.00 65.38 80 GLU A CA 1
ATOM 637 C C . GLU A 1 80 ? 40.346 6.617 -22.526 1.00 65.38 80 GLU A C 1
ATOM 639 O O . GLU A 1 80 ? 41.378 6.333 -23.132 1.00 65.38 80 GLU A O 1
ATOM 644 N N . ARG A 1 81 ? 40.387 7.229 -21.336 1.00 58.31 81 ARG A N 1
ATOM 645 C CA . ARG A 1 81 ? 41.626 7.728 -20.712 1.00 58.31 81 ARG A CA 1
ATOM 646 C C . ARG A 1 81 ? 42.641 6.625 -20.377 1.00 58.31 81 ARG A C 1
ATOM 648 O O . ARG A 1 81 ? 43.843 6.863 -20.344 1.00 58.31 81 ARG A O 1
ATOM 655 N N . ARG A 1 82 ? 42.164 5.402 -20.124 1.00 55.91 82 ARG A N 1
ATOM 656 C CA . ARG A 1 82 ? 42.998 4.224 -19.830 1.00 55.91 82 ARG A CA 1
ATOM 657 C C . ARG A 1 82 ? 43.569 3.577 -21.091 1.00 55.91 82 ARG A C 1
ATOM 659 O O . ARG A 1 82 ? 44.606 2.925 -21.010 1.00 55.91 82 ARG A O 1
ATOM 666 N N . ARG A 1 83 ? 42.903 3.750 -22.236 1.00 56.31 83 ARG A N 1
ATOM 667 C CA . ARG A 1 83 ? 43.378 3.262 -23.538 1.00 56.31 83 ARG A CA 1
ATOM 668 C C . ARG A 1 83 ? 44.509 4.132 -24.088 1.00 56.31 83 ARG A C 1
ATOM 670 O O . ARG A 1 83 ? 45.400 3.607 -24.743 1.00 56.31 83 ARG A O 1
ATOM 677 N N . GLU A 1 84 ? 44.511 5.422 -23.760 1.00 56.00 84 GLU A N 1
ATOM 678 C CA . GLU A 1 84 ? 45.522 6.380 -24.227 1.00 56.00 84 GLU A CA 1
ATOM 679 C C . GLU A 1 84 ? 46.817 6.385 -23.393 1.00 56.00 84 GLU A C 1
ATOM 681 O O . GLU A 1 84 ? 47.868 6.755 -23.903 1.00 56.00 84 GLU A O 1
ATOM 686 N N . SER A 1 85 ? 46.795 5.926 -22.134 1.00 58.31 85 SER A N 1
ATOM 687 C CA . SER A 1 85 ? 48.002 5.849 -21.282 1.00 58.31 85 SER A CA 1
ATOM 688 C C . SER A 1 85 ? 48.795 4.534 -21.395 1.00 58.31 85 SER A C 1
ATOM 690 O O . SER A 1 85 ? 49.714 4.301 -20.614 1.00 58.31 85 SER A O 1
ATOM 692 N N . GLY A 1 86 ? 48.463 3.660 -22.348 1.00 54.81 86 GLY A N 1
ATOM 693 C CA . GLY A 1 86 ? 49.126 2.369 -22.557 1.00 54.81 86 GLY A CA 1
ATOM 694 C C . GLY A 1 86 ? 50.182 2.383 -23.663 1.00 54.81 86 GLY A C 1
ATOM 695 O O . GLY A 1 86 ? 50.065 1.604 -24.605 1.00 54.81 86 GLY A O 1
ATOM 696 N N . ALA A 1 87 ? 51.207 3.234 -23.570 1.00 53.34 87 ALA A N 1
ATOM 697 C CA . ALA A 1 87 ? 52.375 3.166 -24.449 1.00 53.34 87 ALA A CA 1
ATOM 698 C C . ALA A 1 87 ? 53.674 3.391 -23.663 1.00 53.34 87 ALA A C 1
ATOM 700 O O . ALA A 1 87 ? 53.937 4.483 -23.168 1.00 53.34 87 ALA A O 1
ATOM 701 N N . GLY A 1 88 ? 54.501 2.344 -23.616 1.00 53.47 88 GLY A N 1
ATOM 702 C CA . GLY A 1 88 ? 55.913 2.424 -23.255 1.00 53.47 88 GLY A CA 1
ATOM 703 C C . GLY A 1 88 ? 56.232 1.951 -21.843 1.00 53.47 88 GLY A C 1
ATOM 704 O O . GLY A 1 88 ? 56.011 2.670 -20.882 1.00 53.47 88 GLY A O 1
ATOM 705 N N . LEU A 1 89 ? 56.812 0.753 -21.742 1.00 46.66 89 LEU A N 1
ATOM 706 C CA . LEU A 1 89 ? 58.107 0.534 -21.085 1.00 46.66 89 LEU A CA 1
ATOM 707 C C . LEU A 1 89 ? 58.557 -0.906 -21.373 1.00 46.66 89 LEU A C 1
ATOM 709 O O . LEU A 1 89 ? 58.063 -1.875 -20.802 1.00 46.66 89 LEU A O 1
ATOM 713 N N . ALA A 1 90 ? 59.490 -1.022 -22.319 1.00 45.66 90 ALA A N 1
ATOM 714 C CA . ALA A 1 90 ? 60.253 -2.230 -22.575 1.00 45.66 90 ALA A CA 1
ATOM 715 C C . ALA A 1 90 ? 61.159 -2.514 -21.365 1.00 45.66 90 ALA A C 1
ATOM 717 O O . ALA A 1 90 ? 62.103 -1.772 -21.099 1.00 45.66 90 ALA A O 1
ATOM 718 N N . GLY A 1 91 ? 60.852 -3.579 -20.623 1.00 44.62 91 GLY A N 1
ATOM 719 C CA . GLY A 1 91 ? 61.717 -4.127 -19.583 1.00 44.62 91 GLY A CA 1
ATOM 720 C C . GLY A 1 91 ? 62.727 -5.086 -20.200 1.00 44.62 91 GLY A C 1
ATOM 721 O O . GLY A 1 91 ? 62.367 -6.159 -20.677 1.00 44.62 91 GLY A O 1
ATOM 722 N N . GLN A 1 92 ? 63.987 -4.669 -20.213 1.00 48.41 92 GLN A N 1
ATOM 723 C CA . GLN A 1 92 ? 65.142 -5.460 -20.619 1.00 48.41 92 GLN A CA 1
ATOM 724 C C . GLN A 1 92 ? 65.357 -6.603 -19.614 1.00 48.41 92 GLN A C 1
ATOM 726 O O . GLN A 1 92 ? 65.527 -6.348 -18.424 1.00 48.41 92 GLN A O 1
ATOM 731 N N . HIS A 1 93 ? 65.399 -7.851 -20.082 1.00 41.28 93 HIS A N 1
ATOM 732 C CA . HIS A 1 93 ? 66.007 -8.954 -19.337 1.00 41.28 93 HIS A CA 1
ATOM 733 C C . HIS A 1 93 ? 67.264 -9.409 -20.075 1.00 41.28 93 HIS A C 1
ATOM 735 O O . HIS A 1 93 ? 67.218 -10.160 -21.047 1.00 41.28 93 HIS A O 1
ATOM 741 N N . SER A 1 94 ? 68.399 -8.906 -19.599 1.00 54.22 94 SER A N 1
ATOM 742 C CA . SER A 1 94 ? 69.731 -9.426 -19.870 1.00 54.22 94 SER A CA 1
ATOM 743 C C . SER A 1 94 ? 69.974 -10.656 -18.992 1.00 54.22 94 SER A C 1
ATOM 745 O O . SER A 1 94 ? 70.140 -10.511 -17.783 1.00 54.22 94 SER A O 1
ATOM 747 N N . ASN A 1 95 ? 70.034 -11.850 -19.586 1.00 43.44 95 ASN A N 1
ATOM 748 C CA . ASN A 1 95 ? 70.637 -13.016 -18.938 1.00 43.44 95 ASN A CA 1
ATOM 749 C C . ASN A 1 95 ? 72.054 -13.199 -19.480 1.00 43.44 95 ASN A C 1
ATOM 751 O O . ASN A 1 95 ? 72.255 -13.442 -20.670 1.00 43.44 95 ASN A O 1
ATOM 755 N N . GLY A 1 96 ? 73.026 -13.035 -18.587 1.00 51.03 96 GLY A N 1
ATOM 756 C CA . GLY A 1 96 ? 74.432 -13.272 -18.852 1.00 51.03 96 GLY A CA 1
ATOM 757 C C . GLY A 1 96 ? 74.847 -14.729 -18.643 1.00 51.03 96 GLY A C 1
ATOM 758 O O . GLY A 1 96 ? 74.303 -15.444 -17.806 1.00 51.03 96 GLY A O 1
ATOM 759 N N . THR A 1 97 ? 75.926 -15.057 -19.358 1.00 50.72 97 THR A N 1
ATOM 760 C CA . THR A 1 97 ? 77.023 -15.985 -19.020 1.00 50.72 97 THR A CA 1
ATOM 761 C C . THR A 1 97 ? 76.817 -17.504 -19.071 1.00 50.72 97 THR A C 1
ATOM 763 O O . THR A 1 97 ? 76.163 -18.092 -18.221 1.00 50.72 97 THR A O 1
ATOM 766 N N . GLY A 1 98 ? 77.584 -18.128 -19.982 1.00 44.66 98 GLY A N 1
ATOM 767 C CA . GLY A 1 98 ? 78.322 -19.367 -19.698 1.00 44.66 98 GLY A CA 1
ATOM 768 C C . GLY A 1 98 ? 78.125 -20.514 -20.692 1.00 44.66 98 GLY A C 1
ATOM 769 O O . GLY A 1 98 ? 77.214 -21.314 -20.535 1.00 44.66 98 GLY A O 1
ATOM 770 N N . ARG A 1 99 ? 79.022 -20.630 -21.676 1.00 41.16 99 ARG A N 1
ATOM 771 C CA . ARG A 1 99 ? 79.299 -21.828 -22.501 1.00 41.16 99 ARG A CA 1
ATOM 772 C C . ARG A 1 99 ? 80.788 -22.178 -22.292 1.00 41.16 99 ARG A C 1
ATOM 774 O O . ARG A 1 99 ? 81.524 -21.245 -21.956 1.00 41.16 99 ARG A O 1
ATOM 781 N N . PRO A 1 100 ? 81.293 -23.362 -22.677 1.00 58.62 100 PRO A N 1
ATOM 782 C CA . PRO A 1 100 ? 80.674 -24.679 -22.838 1.00 58.62 100 PRO A CA 1
ATOM 783 C C . PRO A 1 100 ? 81.090 -25.685 -21.746 1.00 58.62 100 PRO A C 1
ATOM 785 O O . PRO A 1 100 ? 82.049 -25.405 -20.995 1.00 58.62 100 PRO A O 1
#

Radius of gyration: 30.1 Å; chains: 1; bounding box: 102×35×45 Å

pLDDT: mean 74.41, std 19.23, range [39.59, 97.12]

Secondary structure (DSSP, 8-state):
--PPPS---HHHHHHHTGGGS---SSSPPPSS-HHHHHHHHHHHHHH---GGGS-PPPPTT-GGGTTSSSS----HHHHHHHHHT---------------

=== Feature glossary ===
A reading guide for the features in this record.

Start from the sequence.

  · This is the polypeptide sequence — one letter per residue, N-terminus first. Length ranges from a few dozen residues for small domains to over a thousand for large multi-domain proteins.

Fold it, and you get atomic coordinates and the backbone conformation that goes with them.

  · Structure coordinates are given as an mmCIF _atom_site loop: one row per atom with element, residue name, chain id, sequence number, and x/y/z position in Å. Only the four main-chain atoms per residue are included here; side chains are omitted to keep the record compact.

  · Backbone dihedral angles. Every residue except chain termini has a φ (preceding-C → N → Cα → C) and a ψ (N → Cα → C → next-N). They are reported in degrees following the IUPAC sign convention. Secondary structure is essentially a statement about which (φ, ψ) basin each residue occupies.

  · The SS8 string is DSSP's per-residue secondary-structure call. α-helix (H) means an i→i+4 H-bond ladder; β-strand (E) means the residue participates in a β-sheet; 3₁₀ (G) and π (I) are tighter and wider helices; T/S are turns/bends; '-' is loop.

  · SS3 is a coarse helix/strand/coil call (letters a/b/c) made by the P-SEA algorithm from inter-Cα distances and dihedrals. It is less detailed than DSSP but needs only Cα positions.

Summarize the fold with a handful of shape descriptors and a per-residue structural alphabet.

  · Radius of gyration (Rg) is the root-mean-square distance of Cα atoms from their centroid — a single number for overall size and compactness. A globular domain of N residues has Rg ≈ 2.2·N^0.38 Å; an extended or disordered chain has a much larger Rg. The Cα contact count is the number of residue pairs whose Cα atoms are within 8 Å and are more than four positions apart in sequence — a standard proxy for tertiary packing density. The bounding box is the smallest axis-aligned box enclosing all Cα atoms.

  · The Foldseek 3Di string encodes local tertiary geometry as a 20-letter alphabet — one character per residue — derived from the relative positions of nearby Cα atoms. Unlike the amino-acid sequence, 3Di is a direct function of the 3D structure, so two proteins with the same fold have similar 3Di strings even at low sequence identity.

  · Solvent-accessible surface area (SASA) is the area in Å² traced out by the centre of a 1.4 Å probe sphere (a water molecule) rolled over the protein's van der Waals surface (Shrake–Rupley / Lee–Richards construction). Buried residues have near-zero SASA; fully exposed residues can exceed 200 Å². The total SASA scales roughly with the number of surface residues.

Ask how reliable the model is.

  · pLDDT (predicted Local Distance Difference Test) is AlphaFold's per-residue confidence score, ranging from 0 to 100. Values above 90 indicate high confidence (typically well-packed cores); 70–90 is confident; 50–70 low confidence; below 50 usually means the region is disordered or the prediction is unreliable there. AlphaFold stores pLDDT in the mmCIF B-factor column.

  · B-factor (Debye–Waller factor) reflects atomic displacement in the crystal lattice. It is an experimental observable (units Å²), not a prediction; low values mean the atom is pinned down, high values mean it moves or is heterogeneous across the crystal.

  · Predicted Aligned Error (PAE) is an AlphaFold confidence matrix: entry (i, j) is the expected error in the position of residue j, in ångströms, when the prediction is superimposed on the true structure at residue i. Low P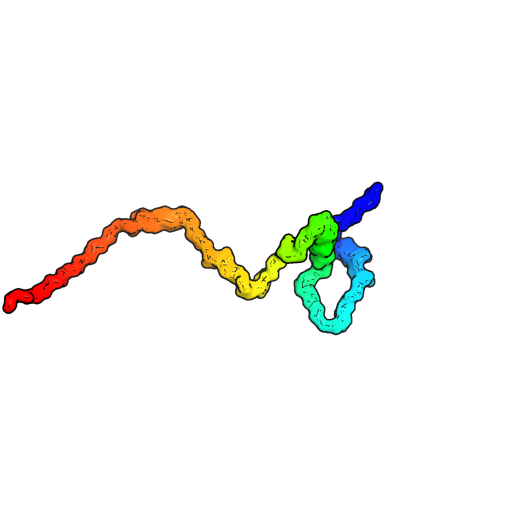AE within a block of residues means that block is internally rigid and well-predicted; high PAE between two blocks means their relative placement is uncertain even if each block individually is confident.

Place it in context: what it resembles, what it is annotated as, and how it looks.

  · Nearest PDB neighbors are the top structural matches found by Foldseek when searching this structure against the entire Protein Data Bank. Each hit reports a TM-score (0 to 1; >0.5 almost always implies the same fold) and an E-value. These are *structural* homologs — they may share no detectable sequence similarity.

  · Functional annotations link the protein to curated databases. InterPro entries identify conserved domains and families by matching the sequence against member-database signatures (Pfam, PROSITE, CDD, …). Gene Ontology (GO) terms describe molecular function, biological process, and cellular component in a controlled vocabulary. CATH places the structure in a hierarchical fold classification (Class/Architecture/Topology/Homologous-superfamily). The organism is the source species.

  · Three diagnostic plots accompany the record. The Cα contact map visualizes the tertiary structure as a 2D adjacency matrix (8 Å cutoff, sequence-local contacts suppressed). The Ramachandran plot shows the distribution of backbone (φ, ψ) torsions, with points in the α and β basins reflecting secondary structure content. The PAE plot shows AlphaFold's inter-residue confidence as a color matrix.

  · Six rendered views show the 3D structure from the faces of a cube — i.e. along ±x, ±y, ±z. Rendering representation is drawn randomly per protein from cartoon (secondary-structure ribbons), sticks (backbone bonds), or molecular surface; coloring is either N→C rainbow (blue at the N-terminus through red at the C-terminus) or one color per chain.